Protein AF-A0A382BK07-F1 (afdb_monomer_lite)

Sequence (68 aa):
MRRNILHAGAGNLKYEIREIVGAAHEIEALGQEITWENIGDPVQKGEVPPDWIRDIVSGLIDEPDSWA

Radius of gyration: 19.74 Å; chains: 1; bounding box: 46×23×42 Å

Structure (mmCIF, N/CA/C/O backbone):
data_AF-A0A382BK07-F1
#
_entry.id   AF-A0A382BK07-F1
#
loop_
_atom_site.group_PDB
_atom_site.id
_atom_site.type_symbol
_atom_site.label_atom_id
_atom_site.label_alt_id
_atom_site.label_comp_id
_atom_site.label_asym_id
_atom_site.label_entity_id
_atom_site.label_seq_id
_atom_site.pdbx_PDB_ins_code
_atom_site.Cartn_x
_atom_site.Cartn_y
_atom_site.Cartn_z
_atom_site.occupancy
_atom_site.B_iso_or_equiv
_atom_site.auth_seq_id
_atom_site.auth_comp_id
_atom_site.auth_asym_id
_atom_site.auth_atom_id
_atom_site.pdbx_PDB_model_num
ATOM 1 N N . MET A 1 1 ? 28.266 -6.091 19.850 1.00 62.25 1 MET A N 1
ATOM 2 C CA . MET A 1 1 ? 27.138 -5.196 20.203 1.00 62.25 1 MET A CA 1
ATOM 3 C C . MET A 1 1 ? 26.497 -4.700 18.913 1.00 62.25 1 MET A C 1
ATOM 5 O O . MET A 1 1 ? 27.227 -4.199 18.067 1.00 62.25 1 MET A O 1
ATOM 9 N N . ARG A 1 2 ? 25.185 -4.897 18.706 1.00 77.00 2 ARG A N 1
ATOM 10 C CA . ARG A 1 2 ? 24.485 -4.389 17.508 1.00 77.00 2 ARG A CA 1
ATOM 11 C C . ARG A 1 2 ? 24.288 -2.877 17.632 1.00 77.00 2 ARG A C 1
ATOM 13 O O . ARG A 1 2 ? 23.846 -2.405 18.675 1.00 77.00 2 ARG A O 1
ATOM 20 N N . ARG A 1 3 ? 24.617 -2.132 16.575 1.00 83.00 3 ARG A N 1
ATOM 21 C CA . ARG A 1 3 ? 24.362 -0.690 16.495 1.00 83.00 3 ARG A CA 1
ATOM 22 C C . ARG A 1 3 ? 22.856 -0.467 16.386 1.00 83.00 3 ARG A C 1
ATOM 24 O O . ARG A 1 3 ? 22.208 -1.137 15.585 1.00 83.00 3 ARG A O 1
ATOM 31 N N . ASN A 1 4 ? 22.309 0.453 17.177 1.00 85.25 4 ASN A N 1
ATOM 32 C CA . ASN A 1 4 ? 20.923 0.861 16.992 1.00 85.25 4 ASN A CA 1
ATOM 33 C C . ASN A 1 4 ? 20.805 1.565 15.631 1.00 85.25 4 ASN A C 1
ATOM 35 O O . ASN A 1 4 ? 21.518 2.534 15.373 1.00 85.25 4 ASN A O 1
ATOM 39 N N . ILE A 1 5 ? 19.970 1.018 14.750 1.00 89.19 5 ILE A N 1
ATOM 40 C CA . ILE A 1 5 ? 19.729 1.544 13.399 1.00 89.19 5 ILE A CA 1
ATOM 41 C C . ILE A 1 5 ? 18.593 2.570 13.374 1.00 89.19 5 ILE A C 1
ATOM 43 O O . ILE A 1 5 ? 18.449 3.292 12.393 1.00 89.19 5 ILE A O 1
ATOM 47 N N . LEU A 1 6 ? 17.800 2.650 14.446 1.00 89.44 6 LEU A N 1
ATOM 48 C CA . LEU A 1 6 ? 16.702 3.598 14.548 1.00 89.44 6 LEU A CA 1
ATOM 49 C C . LEU A 1 6 ? 17.222 4.947 15.035 1.00 89.44 6 LEU A C 1
ATOM 51 O O . LEU A 1 6 ? 17.911 5.049 16.053 1.00 89.44 6 LEU A O 1
ATOM 55 N N . HIS A 1 7 ? 16.861 5.996 14.302 1.00 89.38 7 HIS A N 1
ATOM 56 C CA . HIS A 1 7 ? 17.100 7.365 14.726 1.00 89.38 7 HIS A CA 1
ATOM 57 C C . HIS A 1 7 ? 16.273 7.681 15.983 1.00 89.38 7 HIS A C 1
ATOM 59 O O . HIS A 1 7 ? 15.140 7.220 16.112 1.00 89.38 7 HIS A O 1
ATOM 65 N N . ALA A 1 8 ? 16.808 8.502 16.891 1.00 89.25 8 ALA A N 1
ATOM 66 C CA . ALA A 1 8 ? 16.155 8.819 18.167 1.00 89.25 8 ALA A CA 1
ATOM 67 C C . ALA A 1 8 ? 14.747 9.426 17.998 1.00 89.25 8 ALA A C 1
ATOM 69 O O . ALA A 1 8 ? 13.872 9.203 18.827 1.00 89.25 8 ALA A O 1
ATOM 70 N N . GLY A 1 9 ? 14.514 10.154 16.903 1.00 88.81 9 GLY A N 1
ATOM 71 C CA . GLY A 1 9 ? 13.215 10.745 16.569 1.00 88.81 9 GLY A CA 1
ATOM 72 C C . GLY A 1 9 ? 12.228 9.825 15.844 1.00 88.81 9 GLY A C 1
ATOM 73 O O . GLY A 1 9 ? 11.121 10.269 15.559 1.00 88.81 9 GLY A O 1
ATOM 74 N N . ALA A 1 10 ? 12.583 8.572 15.531 1.00 89.56 10 ALA A N 1
ATOM 75 C CA . ALA A 1 10 ? 11.737 7.691 14.716 1.00 89.56 10 ALA A CA 1
ATOM 76 C C . ALA A 1 10 ? 10.350 7.437 15.337 1.00 89.56 10 ALA A C 1
ATOM 78 O O . ALA A 1 10 ? 9.374 7.307 14.609 1.00 89.56 10 ALA A O 1
ATOM 79 N N . GLY A 1 11 ? 10.243 7.438 16.671 1.00 86.75 11 GLY A N 1
ATOM 80 C CA . GLY A 1 11 ? 8.964 7.269 17.374 1.00 86.75 11 GLY A CA 1
ATOM 81 C C . GLY A 1 11 ? 7.979 8.436 17.212 1.00 86.75 11 GLY A C 1
ATOM 82 O O . GLY A 1 11 ? 6.798 8.275 17.508 1.00 86.75 11 GLY A O 1
ATOM 83 N N . ASN A 1 12 ? 8.447 9.591 16.731 1.00 90.25 12 ASN A N 1
ATO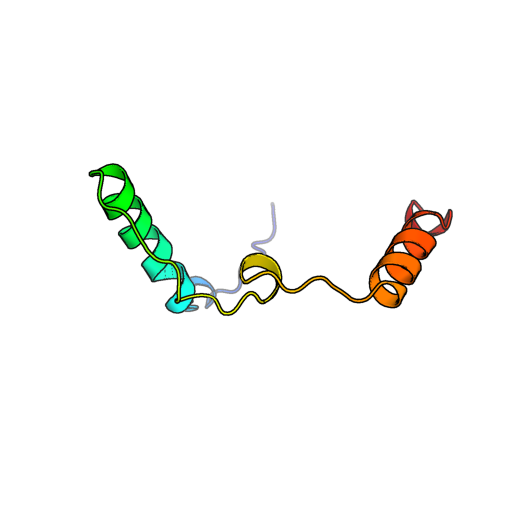M 84 C CA . ASN A 1 12 ? 7.606 10.763 16.482 1.00 90.25 12 ASN A CA 1
ATOM 85 C C . ASN A 1 12 ? 7.008 10.776 15.069 1.00 90.25 12 ASN A C 1
ATOM 87 O O . ASN A 1 12 ? 6.182 11.635 14.774 1.00 90.25 12 ASN A O 1
ATOM 91 N N . LEU A 1 13 ? 7.429 9.865 14.186 1.00 89.69 13 LEU A N 1
ATOM 92 C CA . LEU A 1 13 ? 6.871 9.759 12.843 1.00 89.69 13 LEU A CA 1
ATOM 93 C C . LEU A 1 13 ? 5.500 9.092 12.935 1.00 89.69 13 LEU A C 1
ATOM 95 O O . LEU A 1 13 ? 5.386 7.937 13.344 1.00 89.69 13 LEU A O 1
ATOM 99 N N . LYS A 1 14 ? 4.467 9.845 12.569 1.00 88.62 14 LYS A N 1
ATOM 100 C CA . LYS A 1 14 ? 3.091 9.369 12.465 1.00 88.62 14 LYS A CA 1
ATOM 101 C C . LYS A 1 14 ? 2.713 9.240 10.999 1.00 88.62 14 LYS A C 1
ATOM 103 O O . LYS A 1 14 ? 3.207 9.987 10.156 1.00 88.62 14 LYS A O 1
ATOM 108 N N . TYR A 1 15 ? 1.921 8.216 10.700 1.00 89.44 15 TYR A N 1
ATOM 109 C CA . TYR A 1 15 ? 1.424 7.961 9.354 1.00 89.44 15 TYR A CA 1
ATOM 110 C C . TYR A 1 15 ? -0.064 7.643 9.413 1.00 89.44 15 TYR A C 1
ATOM 112 O O . TYR A 1 15 ? -0.522 6.516 9.222 1.00 89.44 15 TYR A O 1
ATOM 120 N N . GLU A 1 16 ? -0.810 8.687 9.732 1.00 88.69 16 GLU A N 1
ATOM 121 C CA . GLU A 1 16 ? -2.192 8.672 10.188 1.00 88.69 16 GLU A CA 1
ATOM 122 C C . GLU A 1 16 ? -3.124 8.000 9.171 1.00 88.69 16 GLU A C 1
ATOM 124 O O . GLU A 1 16 ? -4.012 7.240 9.553 1.00 88.69 16 GLU A O 1
ATOM 129 N N . ILE A 1 17 ? -2.867 8.183 7.867 1.00 90.12 17 ILE A N 1
ATOM 130 C CA . ILE A 1 17 ? -3.654 7.550 6.792 1.00 90.12 17 ILE A CA 1
ATOM 131 C C . ILE A 1 17 ? -3.589 6.014 6.812 1.00 90.12 17 ILE A C 1
ATOM 133 O O . ILE A 1 17 ? -4.506 5.354 6.318 1.00 90.12 17 ILE A O 1
ATOM 137 N N . ARG A 1 18 ? -2.531 5.435 7.397 1.00 91.00 18 ARG A N 1
ATOM 138 C CA . ARG A 1 18 ? -2.412 3.989 7.638 1.00 91.00 18 ARG A CA 1
ATOM 139 C C . ARG A 1 18 ? -2.718 3.597 9.076 1.00 91.00 18 ARG A C 1
ATOM 141 O O . ARG A 1 18 ? -3.119 2.460 9.287 1.00 91.00 18 ARG A O 1
ATOM 148 N N . GLU A 1 19 ? -2.588 4.498 10.047 1.00 90.25 19 GLU A N 1
ATOM 149 C CA . GLU A 1 19 ? -2.972 4.194 11.434 1.00 90.25 19 GLU A CA 1
ATOM 150 C C . GLU A 1 19 ? -4.472 3.870 11.549 1.00 90.25 19 GLU A C 1
ATOM 152 O O . GLU A 1 19 ? -4.836 2.928 12.252 1.00 90.25 19 GLU A O 1
ATOM 157 N N . ILE A 1 20 ? -5.339 4.554 10.789 1.00 93.25 20 ILE A N 1
ATOM 158 C CA . ILE A 1 20 ? -6.790 4.279 10.794 1.00 93.25 20 ILE A CA 1
ATOM 159 C C . ILE A 1 20 ? -7.164 2.877 10.282 1.00 93.25 20 ILE A C 1
ATOM 161 O O . ILE A 1 20 ? -8.246 2.384 10.597 1.00 93.25 20 ILE A O 1
ATOM 165 N N . VAL A 1 21 ? -6.276 2.211 9.533 1.00 95.00 21 VAL A N 1
ATOM 166 C CA . VAL A 1 21 ? -6.510 0.856 9.001 1.00 95.00 21 VAL A CA 1
ATOM 167 C C . VAL A 1 21 ? -6.630 -0.164 10.132 1.00 95.00 21 VAL A C 1
ATOM 169 O O . VAL A 1 21 ? -7.458 -1.066 10.052 1.00 95.00 21 VAL A O 1
ATOM 172 N N . GLY A 1 22 ? -5.864 0.006 11.217 1.00 94.25 22 GLY A N 1
ATOM 173 C CA . GLY A 1 22 ? -5.940 -0.883 12.380 1.00 94.25 22 GLY A CA 1
ATOM 174 C C . GLY A 1 22 ? -7.322 -0.859 13.034 1.00 94.25 22 GLY A C 1
ATOM 175 O O . GLY A 1 22 ? -7.928 -1.907 13.236 1.00 94.25 22 GLY A O 1
ATOM 176 N N . ALA A 1 23 ? -7.859 0.340 13.271 1.00 94.75 23 ALA A N 1
ATOM 177 C CA . ALA A 1 23 ? -9.203 0.505 13.822 1.00 94.75 23 ALA A CA 1
ATOM 178 C C . ALA A 1 23 ? -10.291 -0.034 12.876 1.00 94.75 23 ALA A C 1
ATOM 180 O O . ALA A 1 23 ? -11.253 -0.654 13.320 1.00 94.75 23 ALA A O 1
ATOM 181 N N . ALA A 1 24 ? -10.136 0.164 11.564 1.00 96.19 24 ALA A N 1
ATOM 182 C CA . ALA A 1 24 ? -11.066 -0.377 10.579 1.00 96.19 24 ALA A CA 1
ATOM 183 C C . ALA A 1 24 ? -11.078 -1.919 10.566 1.00 96.19 24 ALA A C 1
ATOM 185 O O . ALA A 1 24 ? -12.156 -2.502 10.502 1.00 96.19 24 ALA A O 1
ATOM 186 N N . HIS A 1 25 ? -9.929 -2.586 10.735 1.00 96.94 25 HIS A N 1
ATOM 187 C CA . HIS A 1 25 ? -9.886 -4.048 10.880 1.00 96.94 25 HIS A CA 1
ATOM 188 C C . HIS A 1 25 ? -10.562 -4.553 12.160 1.00 96.94 25 HIS A C 1
ATOM 190 O O . HIS A 1 25 ? -11.204 -5.603 12.138 1.00 96.94 25 HIS A O 1
ATOM 196 N N . GLU A 1 26 ? -10.457 -3.819 13.273 1.00 97.31 26 GLU A N 1
ATOM 197 C CA . GLU A 1 26 ? -11.210 -4.147 14.492 1.00 97.31 26 GLU A CA 1
ATOM 198 C C . GLU A 1 26 ? -12.725 -4.087 14.242 1.00 97.31 26 GLU A C 1
ATOM 200 O O . GLU A 1 26 ? -13.462 -4.943 14.725 1.00 97.31 26 GLU A O 1
ATOM 205 N N . ILE A 1 27 ? -13.186 -3.123 13.439 1.00 97.25 27 ILE A N 1
ATOM 206 C CA . ILE A 1 27 ? -14.593 -2.989 13.040 1.00 97.25 27 ILE A CA 1
ATOM 207 C C . ILE A 1 27 ? -15.017 -4.118 12.081 1.00 97.25 27 ILE A C 1
ATOM 209 O O . ILE A 1 27 ? -16.077 -4.713 12.288 1.00 97.25 27 ILE A O 1
ATOM 213 N N . GLU A 1 28 ? -14.196 -4.468 11.083 1.00 97.38 28 GLU A N 1
ATOM 214 C CA . GLU A 1 28 ? -14.455 -5.617 10.192 1.00 97.38 28 GLU A CA 1
ATOM 215 C C . GLU A 1 28 ? -14.605 -6.924 10.976 1.00 97.38 28 GLU A C 1
ATOM 217 O O . GLU A 1 28 ? -15.504 -7.719 10.696 1.00 97.38 28 GLU A O 1
ATOM 222 N N . ALA A 1 29 ? -13.771 -7.135 12.001 1.00 97.81 29 ALA A N 1
ATOM 223 C CA . ALA A 1 29 ? -13.819 -8.329 12.846 1.00 97.81 29 ALA A CA 1
ATOM 224 C C . ALA A 1 29 ? -15.139 -8.471 13.630 1.00 97.81 29 ALA A C 1
ATOM 226 O O . ALA A 1 29 ? -15.489 -9.574 14.054 1.00 97.81 29 ALA A O 1
ATOM 227 N N . LEU A 1 30 ? -15.894 -7.379 13.796 1.00 98.12 30 LEU A N 1
ATOM 228 C CA . LEU A 1 30 ? -17.234 -7.373 14.390 1.00 98.12 30 LEU A CA 1
ATOM 229 C C . LEU A 1 30 ? -18.349 -7.662 13.365 1.00 98.12 30 LEU A C 1
ATOM 231 O O . LEU A 1 30 ? -19.523 -7.683 13.732 1.00 98.12 30 LEU A O 1
ATOM 235 N N . GLY A 1 31 ? -17.996 -7.909 12.100 1.00 97.75 31 GLY A N 1
ATOM 236 C CA . GLY A 1 31 ? -18.921 -8.256 11.019 1.00 97.75 31 GLY A CA 1
ATOM 237 C C . GLY A 1 31 ? -19.430 -7.066 10.206 1.00 97.75 31 GLY A C 1
ATOM 238 O O . GLY A 1 31 ? -20.343 -7.232 9.400 1.00 97.75 31 GLY A O 1
ATOM 239 N N . GLN A 1 32 ? -18.867 -5.873 10.409 1.00 97.88 32 GLN A N 1
ATOM 240 C CA . GLN A 1 32 ? -19.211 -4.697 9.619 1.00 97.88 32 GLN A CA 1
ATOM 241 C C . GLN A 1 32 ? -18.412 -4.682 8.313 1.00 97.88 32 GLN A C 1
ATOM 243 O O . GLN A 1 32 ? -17.190 -4.783 8.317 1.00 97.88 32 GLN A O 1
ATOM 248 N N . GLU A 1 33 ? -19.097 -4.496 7.192 1.00 96.94 33 GLU A N 1
ATOM 249 C CA . GLU A 1 33 ? -18.438 -4.283 5.905 1.00 96.94 33 GLU A CA 1
ATOM 250 C C . GLU A 1 33 ? -17.773 -2.898 5.867 1.00 96.94 33 GLU A C 1
ATOM 252 O O . GLU A 1 33 ? -18.394 -1.899 6.252 1.00 96.94 33 GLU A O 1
ATOM 257 N N . ILE A 1 34 ? -16.522 -2.843 5.398 1.00 95.69 34 ILE A N 1
ATOM 258 C CA . ILE A 1 34 ? -15.739 -1.612 5.255 1.00 95.69 34 ILE A CA 1
ATOM 259 C C . ILE A 1 34 ? -15.445 -1.337 3.782 1.00 95.69 34 ILE A C 1
ATOM 261 O O . ILE A 1 34 ? -14.959 -2.191 3.046 1.00 95.69 34 ILE A O 1
ATOM 265 N N . THR A 1 35 ? -15.699 -0.098 3.360 1.00 93.06 35 THR A N 1
ATOM 266 C CA . THR A 1 35 ? -15.269 0.417 2.057 1.00 93.06 35 THR A CA 1
ATOM 267 C C . THR A 1 35 ? -13.963 1.193 2.217 1.00 93.06 35 THR A C 1
ATOM 269 O O . THR A 1 35 ? -13.902 2.193 2.934 1.00 93.06 35 THR A O 1
ATOM 272 N N . TRP A 1 36 ? -12.911 0.742 1.536 1.00 92.00 36 TRP A N 1
ATOM 273 C CA . TRP A 1 36 ? -11.562 1.290 1.667 1.00 92.00 36 TRP A CA 1
ATOM 274 C C . TRP A 1 36 ? -11.301 2.436 0.678 1.00 92.00 36 TRP A C 1
ATOM 276 O O . TRP A 1 36 ? -10.983 2.216 -0.490 1.00 92.00 36 TRP A O 1
ATOM 286 N N . GLU A 1 37 ? -11.395 3.677 1.161 1.00 91.62 37 GLU A N 1
ATOM 287 C CA . GLU A 1 37 ? -11.131 4.911 0.388 1.00 91.62 37 GLU A CA 1
ATOM 288 C C . GLU A 1 37 ? -9.963 5.745 0.946 1.00 91.62 37 GLU A C 1
ATOM 290 O O . GLU A 1 37 ? -9.684 6.847 0.481 1.00 91.62 37 GLU A O 1
ATOM 295 N N . ASN A 1 38 ? -9.256 5.234 1.955 1.00 92.56 38 ASN A N 1
ATOM 296 C CA . ASN A 1 38 ? -8.162 5.948 2.616 1.00 92.56 38 ASN A CA 1
ATOM 297 C C . ASN A 1 38 ? -6.817 5.866 1.874 1.00 92.56 38 ASN A C 1
ATOM 299 O O . ASN A 1 38 ? -5.948 6.702 2.118 1.00 92.56 38 ASN A O 1
ATOM 303 N N . ILE A 1 39 ? -6.626 4.875 0.994 1.00 92.25 39 ILE A N 1
ATOM 304 C CA . ILE A 1 39 ? -5.408 4.704 0.190 1.00 92.25 39 ILE A CA 1
ATOM 305 C C . ILE A 1 39 ? -5.755 4.819 -1.294 1.00 92.25 39 ILE A C 1
ATOM 307 O O . ILE A 1 39 ? -6.492 4.002 -1.840 1.00 92.25 39 ILE A O 1
ATOM 311 N N . GLY A 1 40 ? -5.170 5.815 -1.959 1.00 91.00 40 GLY A N 1
ATOM 312 C CA . GLY A 1 40 ? -5.286 6.016 -3.403 1.00 91.00 40 GLY A CA 1
ATOM 313 C C . GLY A 1 40 ? -4.356 5.104 -4.203 1.00 91.00 40 GLY A C 1
ATOM 314 O O . GLY A 1 40 ? -3.530 5.609 -4.957 1.00 91.00 40 GLY A O 1
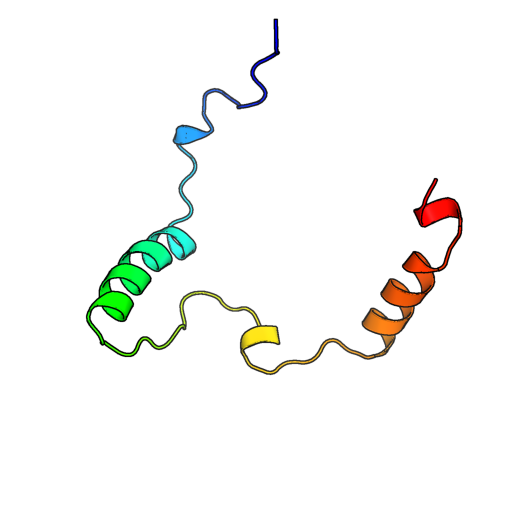ATOM 315 N N . ASP A 1 41 ? -4.438 3.787 -4.002 1.00 93.12 41 ASP A N 1
ATOM 316 C CA . ASP A 1 41 ? -3.697 2.815 -4.812 1.00 93.12 41 ASP A CA 1
ATOM 317 C C . ASP A 1 41 ? -4.487 2.516 -6.099 1.00 93.12 41 ASP A C 1
ATOM 319 O O . ASP A 1 41 ? -5.503 1.819 -6.034 1.00 93.12 41 ASP A O 1
ATOM 323 N N . PRO A 1 42 ? -4.056 3.022 -7.271 1.00 93.25 42 PRO A N 1
ATOM 324 C CA . PRO A 1 42 ? -4.794 2.842 -8.517 1.00 93.25 42 PRO A CA 1
ATOM 325 C C . PRO A 1 42 ? -4.927 1.364 -8.907 1.00 93.25 42 PRO A C 1
ATOM 327 O O . PRO A 1 42 ? -5.942 0.985 -9.488 1.00 93.25 42 PRO A O 1
ATOM 330 N N . VAL A 1 43 ? -3.970 0.508 -8.526 1.00 93.44 43 VAL A N 1
ATOM 331 C CA . VAL A 1 43 ? -4.021 -0.928 -8.835 1.00 93.44 43 VAL A CA 1
ATOM 332 C C . VAL A 1 43 ? -5.160 -1.602 -8.078 1.00 93.44 43 VAL A C 1
ATOM 334 O O . VAL A 1 43 ? -5.932 -2.358 -8.664 1.00 93.44 43 VAL A O 1
ATOM 337 N N . GLN A 1 44 ? -5.34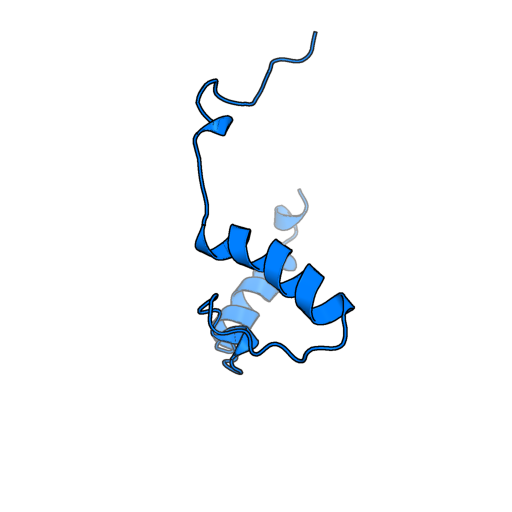6 -1.269 -6.798 1.00 90.00 44 GLN A N 1
ATOM 338 C CA . GLN A 1 44 ? -6.504 -1.755 -6.035 1.00 90.00 44 GLN A CA 1
ATOM 339 C C . GLN A 1 44 ? -7.835 -1.179 -6.533 1.00 90.00 44 GLN A C 1
ATOM 341 O O . GLN A 1 44 ? -8.893 -1.738 -6.252 1.00 90.00 44 GLN A O 1
ATOM 346 N N . LYS A 1 45 ? -7.792 -0.078 -7.289 1.00 88.69 45 LYS A N 1
ATOM 347 C CA . LYS A 1 45 ? -8.959 0.544 -7.925 1.00 88.69 45 LYS A CA 1
ATOM 348 C C . LYS A 1 45 ? -9.193 0.057 -9.364 1.00 88.69 45 LYS A C 1
ATOM 350 O O . LYS A 1 45 ? -10.108 0.548 -10.018 1.00 88.69 45 LYS A O 1
ATOM 355 N N . GLY A 1 46 ? -8.435 -0.939 -9.830 1.00 93.12 46 GLY A N 1
ATOM 356 C CA . GLY A 1 46 ? -8.650 -1.613 -11.114 1.00 93.12 46 GLY A CA 1
ATOM 357 C C . GLY A 1 46 ? -7.768 -1.122 -12.260 1.00 93.12 46 GLY A C 1
ATOM 358 O O . GLY A 1 46 ? -7.887 -1.640 -13.370 1.00 93.12 46 GLY A O 1
ATOM 359 N N . GLU A 1 47 ? -6.868 -0.171 -12.011 1.00 95.94 47 GLU A N 1
ATOM 360 C CA . GLU A 1 47 ? -5.883 0.232 -13.008 1.00 95.94 47 GLU A CA 1
ATOM 361 C C . GLU A 1 47 ? -4.818 -0.850 -13.177 1.00 95.94 47 GLU A C 1
ATOM 363 O O . GLU A 1 47 ? -4.313 -1.442 -12.219 1.00 95.94 47 GLU A O 1
ATOM 368 N N . VAL A 1 48 ? -4.431 -1.085 -14.423 1.00 95.69 48 VAL A N 1
ATOM 369 C CA . VAL A 1 48 ? -3.404 -2.063 -14.771 1.00 95.69 48 VAL A CA 1
ATOM 370 C C . VAL A 1 48 ? -2.180 -1.295 -15.265 1.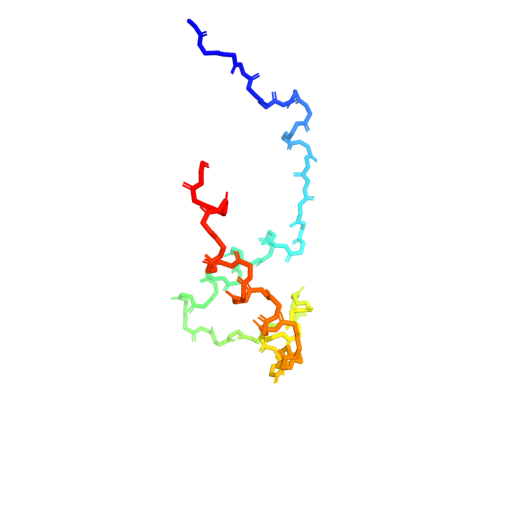00 95.69 48 VAL A C 1
ATOM 372 O O . VAL A 1 48 ? -2.328 -0.451 -16.151 1.00 95.69 48 VAL A O 1
ATOM 375 N N . PRO A 1 49 ? -0.960 -1.568 -14.749 1.00 94.75 49 PRO A N 1
ATOM 376 C CA . PRO A 1 49 ? 0.246 -0.948 -15.290 1.00 94.75 49 PRO A CA 1
ATOM 377 C C . PRO A 1 49 ? 0.323 -1.135 -16.818 1.00 94.75 49 PRO A C 1
ATOM 379 O O . PRO A 1 49 ? -0.128 -2.160 -17.325 1.00 94.75 49 PRO A O 1
ATOM 382 N N . PRO A 1 50 ? 0.873 -0.195 -17.592 1.00 97.12 50 PRO A N 1
ATOM 383 C CA . PRO A 1 50 ? 1.080 -0.410 -19.023 1.00 97.12 50 PRO A CA 1
ATOM 384 C C . PRO A 1 50 ? 2.012 -1.596 -19.316 1.00 97.12 50 PRO A C 1
ATOM 386 O O . PRO A 1 50 ? 2.925 -1.871 -18.535 1.00 97.12 50 PRO A O 1
ATOM 389 N N . ASP A 1 51 ? 1.821 -2.255 -20.466 1.00 97.69 51 ASP A N 1
ATOM 390 C CA . ASP A 1 51 ? 2.623 -3.424 -20.877 1.00 97.69 51 ASP A CA 1
ATOM 391 C C . ASP A 1 51 ? 4.122 -3.127 -20.876 1.00 97.69 51 ASP A C 1
ATOM 393 O O . ASP A 1 51 ? 4.890 -3.857 -20.262 1.00 97.69 51 ASP A O 1
ATOM 397 N N . TRP A 1 52 ? 4.533 -1.984 -21.430 1.00 98.00 52 TRP A N 1
ATOM 398 C CA . TRP A 1 52 ? 5.948 -1.620 -21.511 1.00 98.00 52 TRP A CA 1
ATOM 399 C C . TRP A 1 52 ? 6.640 -1.559 -20.139 1.00 98.00 52 TRP A C 1
ATOM 401 O O . TRP A 1 52 ? 7.825 -1.868 -20.042 1.00 98.00 52 TRP A O 1
ATOM 411 N N . ILE A 1 53 ? 5.922 -1.189 -19.066 1.00 97.38 53 ILE A N 1
ATOM 412 C CA . ILE A 1 53 ? 6.487 -1.190 -17.707 1.00 97.38 53 ILE A CA 1
ATOM 413 C C . ILE A 1 53 ? 6.730 -2.628 -17.258 1.00 97.38 53 ILE A C 1
ATOM 415 O O . ILE A 1 53 ? 7.805 -2.937 -16.744 1.00 97.38 53 ILE A O 1
ATOM 419 N N . ARG A 1 54 ? 5.739 -3.507 -17.457 1.00 96.31 54 ARG A N 1
ATOM 420 C CA . ARG A 1 54 ? 5.866 -4.930 -17.120 1.00 96.31 54 ARG A CA 1
ATOM 421 C C . ARG A 1 54 ? 6.992 -5.590 -17.901 1.00 96.31 54 ARG A C 1
ATOM 423 O O . ARG A 1 54 ? 7.749 -6.349 -17.303 1.00 96.31 54 ARG A O 1
ATOM 430 N N . ASP A 1 55 ? 7.115 -5.281 -19.186 1.00 98.12 55 ASP A N 1
ATOM 431 C CA . ASP A 1 55 ? 8.125 -5.869 -20.064 1.00 98.12 55 ASP A CA 1
ATOM 432 C C . ASP A 1 55 ? 9.537 -5.470 -19.632 1.00 98.12 55 ASP A C 1
ATOM 434 O O . ASP A 1 55 ? 10.404 -6.331 -19.503 1.00 98.12 55 ASP A O 1
ATOM 438 N N . ILE A 1 56 ? 9.759 -4.184 -19.329 1.00 98.00 56 ILE A N 1
ATOM 439 C CA . ILE A 1 56 ? 11.058 -3.707 -18.832 1.00 98.00 56 ILE A CA 1
ATOM 440 C C . ILE A 1 56 ? 11.402 -4.371 -17.498 1.00 98.00 56 ILE A C 1
ATOM 442 O O . ILE A 1 56 ? 12.499 -4.902 -17.351 1.00 98.00 56 ILE A O 1
ATOM 446 N N . VAL A 1 57 ? 10.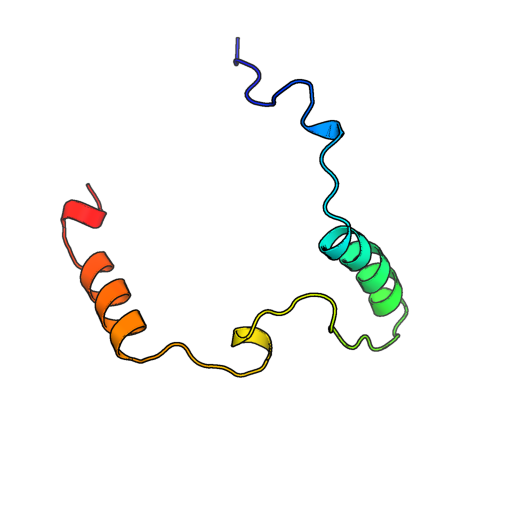482 -4.357 -16.526 1.00 97.19 57 VAL A N 1
ATOM 447 C CA . VAL A 1 57 ? 10.743 -4.942 -15.199 1.00 97.19 57 VAL A CA 1
ATOM 448 C C . VAL A 1 57 ? 11.011 -6.443 -15.305 1.00 97.19 57 VAL A C 1
ATOM 450 O O . VAL A 1 57 ? 11.932 -6.935 -14.662 1.00 97.19 57 VAL A O 1
ATOM 453 N N . SER A 1 58 ? 10.248 -7.159 -16.133 1.00 97.06 58 SER A N 1
ATOM 454 C CA . SER A 1 58 ? 10.445 -8.599 -16.341 1.00 97.06 58 SER A CA 1
ATOM 455 C C . SER A 1 58 ? 11.784 -8.885 -17.021 1.00 97.06 58 SER A C 1
ATOM 457 O O . SER A 1 58 ? 12.522 -9.743 -16.555 1.00 97.06 58 SER A O 1
ATOM 459 N N . GLY A 1 59 ? 12.139 -8.118 -18.057 1.00 97.94 59 GLY A N 1
ATOM 460 C CA . GLY A 1 59 ? 13.418 -8.271 -18.751 1.00 97.94 59 GLY A CA 1
ATOM 461 C C . GLY A 1 59 ? 14.624 -8.028 -17.842 1.00 97.94 59 GLY A C 1
ATOM 462 O O . GLY A 1 59 ? 15.579 -8.794 -17.890 1.00 97.94 59 GLY A O 1
ATOM 463 N N . LEU A 1 60 ? 14.553 -7.026 -16.956 1.00 97.81 60 LEU A N 1
ATOM 464 C CA . LEU A 1 60 ? 15.612 -6.764 -15.974 1.00 97.81 60 LEU A CA 1
ATOM 465 C C . LEU A 1 60 ? 15.820 -7.946 -15.016 1.00 97.81 60 LEU A C 1
ATOM 467 O O . LEU A 1 60 ? 16.951 -8.238 -14.640 1.00 97.81 60 LEU A O 1
ATOM 471 N N . ILE A 1 61 ? 14.750 -8.643 -14.618 1.00 96.75 61 ILE A N 1
ATOM 472 C CA . ILE A 1 61 ? 14.848 -9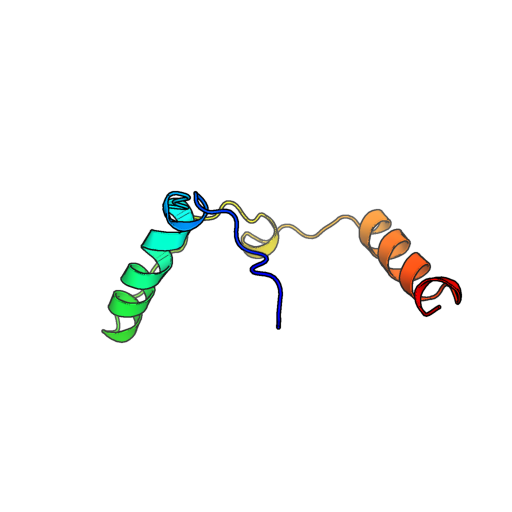.820 -13.736 1.00 96.75 61 ILE A CA 1
ATOM 473 C C . ILE A 1 61 ? 15.613 -10.970 -14.417 1.00 96.75 61 ILE A C 1
ATOM 475 O O . ILE A 1 61 ? 16.294 -11.733 -13.731 1.00 96.75 61 ILE A O 1
ATOM 479 N N . ASP A 1 62 ? 15.537 -11.087 -15.743 1.00 96.44 62 ASP A N 1
ATOM 480 C CA . ASP A 1 62 ? 16.213 -12.149 -16.499 1.00 96.44 62 ASP A CA 1
ATOM 481 C C . ASP A 1 62 ? 17.719 -11.891 -16.707 1.00 96.44 62 ASP A C 1
ATOM 483 O O . ASP A 1 62 ? 18.460 -12.802 -17.090 1.00 96.44 62 ASP A O 1
ATOM 487 N N . GLU A 1 63 ? 18.204 -10.672 -16.454 1.00 97.44 63 GLU A N 1
ATOM 488 C CA . GLU A 1 63 ? 19.624 -10.345 -16.577 1.00 97.44 63 GLU A CA 1
ATOM 489 C C . GLU A 1 63 ? 20.449 -11.069 -15.492 1.00 97.44 63 GLU A C 1
ATOM 491 O O . GLU A 1 63 ? 20.124 -10.974 -14.306 1.00 97.44 63 GLU A O 1
ATOM 496 N N . PRO A 1 64 ? 21.549 -11.770 -15.840 1.00 96.00 64 PRO A N 1
ATOM 497 C CA . PRO A 1 64 ? 22.372 -12.481 -14.857 1.00 96.00 64 PRO A CA 1
ATOM 498 C C . PRO A 1 64 ? 22.881 -11.595 -13.713 1.00 96.00 64 PRO A C 1
ATOM 500 O O . PRO A 1 64 ? 22.949 -12.045 -12.570 1.00 96.00 64 PRO A O 1
ATOM 503 N N . ASP A 1 65 ? 23.192 -10.333 -14.012 1.00 96.38 65 ASP A N 1
ATOM 504 C CA . ASP A 1 65 ? 23.702 -9.360 -13.042 1.00 96.38 65 ASP A CA 1
ATOM 505 C C . ASP A 1 65 ? 22.661 -8.991 -11.971 1.00 96.38 65 ASP A C 1
ATOM 507 O O . ASP A 1 65 ? 23.036 -8.594 -10.868 1.00 96.38 65 ASP A O 1
ATOM 511 N N . SER A 1 66 ? 21.363 -9.186 -12.237 1.00 94.88 66 SER A N 1
ATOM 512 C CA . SER A 1 66 ? 20.292 -8.995 -11.246 1.00 94.88 66 SER A CA 1
ATOM 513 C C . SER A 1 66 ? 20.343 -10.003 -10.094 1.00 94.88 66 SER A C 1
ATOM 515 O O . SER A 1 66 ? 19.692 -9.797 -9.067 1.00 94.88 66 SER A O 1
ATOM 517 N N . TRP A 1 67 ? 21.122 -11.078 -10.247 1.00 93.88 67 TRP A N 1
ATOM 518 C CA . TRP A 1 67 ? 21.287 -12.151 -9.262 1.00 93.88 67 TRP A CA 1
ATOM 519 C C . TRP A 1 67 ? 22.704 -12.243 -8.677 1.00 93.88 67 TRP A C 1
ATOM 521 O O . TRP A 1 67 ? 22.995 -13.201 -7.954 1.00 93.88 67 TRP A O 1
ATOM 531 N N . ALA A 1 68 ? 23.579 -11.293 -9.015 1.00 87.50 68 ALA A N 1
ATOM 532 C CA . ALA A 1 68 ? 24.968 -11.239 -8.559 1.00 87.50 68 ALA A CA 1
ATOM 533 C C . ALA A 1 68 ? 25.129 -10.697 -7.126 1.00 87.50 68 ALA A C 1
ATOM 535 O O . ALA A 1 68 ? 24.284 -9.896 -6.663 1.00 87.50 68 ALA A O 1
#

Foldseek 3Di:
DDDPPDDPCNVVDDDPLVVVVVVVVVVVVVVDDDDDPSDPDVVVVPDDPDPVVVVVVVVVCPDPVVVD

Organism: NCBI:txid408172

pLDDT: mean 92.89, std 5.64, range [62.25, 98.12]

Secondary structure (DSSP, 8-state):
-PPP-S-TTGGG---HHHHHHHHHHHHHTTT------S---TTTTT----HHHHHHHHHHHHSGGGG-

InterPro domains:
  IPR051926 Alanine Aminotransferase [PTHR43488] (6-63)